Protein AF-A0A3N0Z851-F1 (afdb_monomer_lite)

Organism: Anabarilius grahami (NCBI:txid495550)

Sequence (169 aa):
MEGQRWLPLEANPEVMNQFLRQLGLVPTWQFGDVYGLEPEVLSLVPRPVCAVLLLFPITEKYETFRQEEEAKIKAQGQEVSSDVYFMKQTIGNACGTIGLIHAVANNQRHLEFEPSSPLKAFLLQSAKMSPEEKATFLEKDEDSAEVCKKFMARDPQELRFTVVALSKA

Radius of gyration: 16.41 Å; chains: 1; bounding box: 39×37×40 Å

Secondary structure (DSSP, 8-state):
----BPPPPPS-HHHHHHHHHHTTB-TTS-------SSHHHHTTS-S---EEEEEEE--HHHHHHHHHHHHHHHHH-----TT-------SBTTHHHHHHHHHHHTTTTT--B-TT-HHHHHHHHHTTS-HHHHHHHHHH-HHHHHHHHHT--S-TT--SEEEEEEE--

Structure (mmCIF, N/CA/C/O backbone):
data_AF-A0A3N0Z851-F1
#
_entry.id   AF-A0A3N0Z851-F1
#
loop_
_atom_site.group_PDB
_atom_site.id
_atom_site.type_symbol
_atom_site.label_atom_id
_atom_site.label_alt_id
_atom_site.label_comp_id
_atom_site.label_asym_id
_atom_site.label_entity_id
_atom_site.label_seq_id
_atom_site.pdbx_PDB_ins_code
_atom_site.Cartn_x
_atom_site.Cartn_y
_atom_site.Cartn_z
_atom_site.occupancy
_atom_site.B_iso_or_equiv
_atom_site.auth_seq_id
_atom_site.auth_comp_id
_atom_site.auth_asym_id
_atom_site.auth_atom_id
_atom_site.pdbx_PDB_model_num
ATOM 1 N N . MET A 1 1 ? 6.450 17.202 19.510 1.00 32.53 1 MET A N 1
ATOM 2 C CA . MET A 1 1 ? 7.521 16.657 18.654 1.00 32.53 1 MET A CA 1
ATOM 3 C C . MET A 1 1 ? 6.976 16.649 17.245 1.00 32.53 1 MET A C 1
ATOM 5 O O . MET A 1 1 ? 5.935 16.041 17.035 1.00 32.53 1 MET A O 1
ATOM 9 N N . GLU A 1 2 ? 7.575 17.407 16.332 1.00 43.75 2 GLU A N 1
ATOM 10 C CA . GLU A 1 2 ? 7.207 17.322 14.917 1.00 43.75 2 GLU A CA 1
ATOM 11 C C . GLU A 1 2 ? 7.569 15.913 14.433 1.00 43.75 2 GLU A C 1
ATOM 13 O O . GLU A 1 2 ? 8.730 15.516 14.492 1.00 43.75 2 GLU A O 1
ATOM 18 N N . GLY A 1 3 ? 6.557 15.113 14.088 1.00 57.66 3 GLY A N 1
ATOM 19 C CA . GLY A 1 3 ? 6.751 13.739 13.628 1.00 57.66 3 GLY A CA 1
ATOM 20 C C . GLY A 1 3 ? 7.493 13.698 12.293 1.00 57.66 3 GLY A C 1
ATOM 21 O O . GLY A 1 3 ? 7.410 14.640 11.501 1.00 57.66 3 GLY A O 1
ATOM 22 N N . GLN A 1 4 ? 8.207 12.601 12.036 1.00 69.25 4 GLN A N 1
ATOM 23 C CA . GLN A 1 4 ? 8.905 12.385 10.772 1.00 69.25 4 GLN A CA 1
ATOM 24 C C . GLN A 1 4 ? 7.912 12.507 9.604 1.00 69.25 4 GLN A C 1
ATOM 26 O O . GLN A 1 4 ? 6.846 11.886 9.593 1.00 69.25 4 GLN A O 1
ATOM 31 N N . ARG A 1 5 ? 8.248 13.350 8.627 1.00 63.44 5 ARG A N 1
ATOM 32 C CA . ARG A 1 5 ? 7.465 13.554 7.406 1.00 63.44 5 ARG A CA 1
ATOM 33 C C . ARG A 1 5 ? 8.310 13.183 6.210 1.00 63.44 5 ARG A C 1
ATOM 35 O O . ARG A 1 5 ? 9.426 13.676 6.059 1.00 63.44 5 ARG A O 1
ATOM 42 N N . TRP A 1 6 ? 7.768 12.313 5.378 1.00 74.69 6 TRP A N 1
ATOM 43 C CA . TRP A 1 6 ? 8.318 12.038 4.062 1.00 74.69 6 TRP A CA 1
ATOM 44 C C . TRP A 1 6 ? 7.590 12.920 3.036 1.00 74.69 6 TRP A C 1
ATOM 46 O O . TRP A 1 6 ? 6.632 13.624 3.374 1.00 74.69 6 TRP A O 1
ATOM 56 N N . LEU A 1 7 ? 8.061 12.961 1.796 1.00 65.88 7 LEU A N 1
ATOM 57 C CA . LEU A 1 7 ? 7.282 13.583 0.721 1.00 65.88 7 LEU A CA 1
ATOM 58 C C . LEU A 1 7 ? 6.298 12.534 0.175 1.00 65.88 7 LEU A C 1
ATOM 60 O O . LEU A 1 7 ? 6.516 11.345 0.381 1.00 65.88 7 LEU A O 1
ATOM 64 N N . PRO A 1 8 ? 5.182 12.917 -0.449 1.00 67.50 8 PRO A N 1
ATOM 65 C CA . PRO A 1 8 ? 4.252 11.935 -0.997 1.00 67.50 8 PRO A CA 1
ATOM 66 C C . PRO A 1 8 ? 4.881 11.161 -2.167 1.00 67.50 8 PRO A C 1
ATOM 68 O O . PRO A 1 8 ? 5.643 11.713 -2.960 1.00 67.50 8 PRO A O 1
ATOM 71 N N . LEU A 1 9 ? 4.559 9.869 -2.274 1.00 77.75 9 LEU A N 1
ATOM 72 C CA . LEU A 1 9 ? 4.885 9.075 -3.458 1.00 77.75 9 LEU A CA 1
ATOM 73 C C . LEU A 1 9 ? 3.804 9.305 -4.520 1.00 77.75 9 LEU A C 1
ATOM 75 O O . LEU A 1 9 ? 2.622 9.094 -4.242 1.00 77.75 9 LEU A O 1
ATOM 79 N N . GLU A 1 10 ? 4.208 9.707 -5.724 1.00 79.81 10 GLU A N 1
ATOM 80 C CA . GLU A 1 10 ? 3.299 9.878 -6.861 1.00 79.81 10 GLU A CA 1
ATOM 81 C C . GLU A 1 10 ? 2.606 8.544 -7.185 1.00 79.81 10 GLU A C 1
ATOM 83 O O . GLU A 1 10 ? 3.264 7.501 -7.279 1.00 79.81 10 GLU A O 1
ATOM 88 N N . ALA A 1 11 ? 1.281 8.563 -7.366 1.00 84.94 11 ALA A N 1
ATOM 89 C CA . ALA A 1 11 ? 0.514 7.374 -7.730 1.00 84.94 11 ALA A CA 1
ATOM 90 C C . ALA A 1 11 ? 0.680 7.036 -9.221 1.00 84.94 11 ALA A C 1
ATOM 92 O O . ALA A 1 11 ? -0.258 7.126 -10.006 1.00 84.94 11 ALA A O 1
ATOM 93 N N . ASN A 1 12 ? 1.904 6.679 -9.599 1.00 89.25 12 ASN A N 1
ATOM 94 C CA . ASN A 1 12 ? 2.328 6.444 -10.969 1.00 89.25 12 ASN A CA 1
ATOM 95 C C . ASN A 1 12 ? 3.026 5.076 -11.061 1.00 89.25 12 ASN A C 1
ATOM 97 O O . ASN A 1 12 ? 4.005 4.851 -10.335 1.00 89.25 12 ASN A O 1
ATOM 101 N N . PRO A 1 13 ? 2.574 4.160 -11.941 1.00 93.12 13 PRO A N 1
ATOM 102 C CA . PRO A 1 13 ? 3.177 2.839 -12.079 1.00 93.12 13 PRO A CA 1
ATOM 103 C C . PRO A 1 13 ? 4.686 2.863 -12.333 1.00 93.12 13 PRO A C 1
ATOM 105 O O . PRO A 1 13 ? 5.402 2.016 -11.804 1.00 93.12 13 PRO A O 1
ATOM 108 N N . GLU A 1 14 ? 5.205 3.826 -13.099 1.00 90.69 14 GLU A N 1
ATOM 109 C CA . GLU A 1 14 ? 6.641 3.941 -13.371 1.00 90.69 14 GLU A CA 1
ATOM 110 C C . GLU A 1 14 ? 7.431 4.199 -12.081 1.00 90.69 14 GLU A C 1
ATOM 112 O O . GLU A 1 14 ? 8.388 3.475 -11.786 1.00 90.69 14 GLU A O 1
ATOM 117 N N . VAL A 1 15 ? 6.969 5.161 -11.276 1.00 89.06 15 VAL A N 1
ATOM 118 C CA . VAL A 1 15 ? 7.563 5.525 -9.982 1.00 89.06 15 VAL A CA 1
ATOM 119 C C . VAL A 1 15 ? 7.499 4.344 -9.014 1.00 89.06 15 VAL A C 1
ATOM 121 O O . VAL A 1 15 ? 8.519 3.961 -8.443 1.00 89.06 15 VAL A O 1
ATOM 124 N N . MET A 1 16 ? 6.330 3.712 -8.872 1.00 92.12 16 MET A N 1
ATOM 125 C CA . MET A 1 16 ? 6.139 2.572 -7.967 1.00 92.12 16 MET A CA 1
ATOM 126 C C . MET A 1 16 ? 6.997 1.363 -8.359 1.00 92.12 16 MET A C 1
ATOM 128 O O . MET A 1 16 ? 7.644 0.749 -7.509 1.00 92.12 16 MET A O 1
ATOM 132 N N . ASN A 1 17 ? 7.043 1.030 -9.651 1.00 94.44 17 ASN A N 1
ATOM 133 C CA . ASN A 1 17 ? 7.840 -0.086 -10.154 1.00 94.44 17 ASN A CA 1
ATOM 134 C C . ASN A 1 17 ? 9.337 0.177 -9.993 1.00 94.44 17 ASN A C 1
ATOM 136 O O . ASN A 1 17 ? 10.091 -0.721 -9.619 1.00 94.44 17 ASN A O 1
ATOM 140 N N . GLN A 1 18 ? 9.792 1.402 -10.269 1.00 90.94 18 GLN A N 1
ATOM 141 C CA . GLN A 1 18 ? 11.193 1.766 -10.084 1.00 90.94 18 GLN A CA 1
ATOM 142 C C . GLN A 1 18 ? 11.584 1.745 -8.601 1.00 90.94 18 GLN A C 1
ATOM 144 O O . GLN A 1 18 ? 12.654 1.231 -8.275 1.00 90.94 18 GLN A O 1
ATOM 149 N N . PHE A 1 19 ? 10.707 2.224 -7.717 1.00 89.75 19 PHE A N 1
ATOM 150 C CA . PHE A 1 19 ? 10.888 2.161 -6.270 1.00 89.75 19 PHE A CA 1
ATOM 151 C C . PHE A 1 19 ? 11.052 0.715 -5.780 1.00 89.75 19 PHE A C 1
ATOM 153 O O . PHE A 1 19 ? 12.044 0.390 -5.130 1.00 89.75 19 PHE A O 1
ATOM 160 N N . LEU A 1 20 ? 10.145 -0.190 -6.165 1.00 93.12 20 LEU A N 1
ATOM 161 C CA . LEU A 1 20 ? 10.222 -1.599 -5.765 1.00 93.12 20 LEU A CA 1
ATOM 162 C C . LEU A 1 20 ? 11.461 -2.318 -6.307 1.00 93.12 20 LEU A C 1
ATOM 164 O O . LEU A 1 20 ? 12.068 -3.110 -5.585 1.00 93.12 20 LEU A O 1
ATOM 168 N N . ARG A 1 21 ? 11.884 -2.007 -7.539 1.00 93.81 21 ARG A N 1
ATOM 169 C CA . ARG A 1 21 ? 13.146 -2.525 -8.089 1.00 93.81 21 ARG A CA 1
ATOM 170 C C . ARG A 1 21 ? 14.351 -2.083 -7.259 1.00 93.81 21 ARG A C 1
ATOM 172 O O . ARG A 1 21 ? 15.224 -2.900 -6.990 1.00 93.81 21 ARG A O 1
ATOM 179 N N . GLN A 1 22 ? 14.399 -0.824 -6.815 1.00 91.00 22 GLN A N 1
ATOM 180 C CA . GLN A 1 22 ? 15.488 -0.347 -5.948 1.00 91.00 22 GLN A CA 1
ATOM 181 C C . GLN A 1 22 ? 15.485 -1.012 -4.569 1.00 91.00 22 GLN A C 1
ATOM 183 O O . GLN A 1 22 ? 16.543 -1.181 -3.970 1.00 91.00 22 GLN A O 1
ATOM 188 N N . LEU A 1 23 ? 14.321 -1.453 -4.097 1.00 90.94 23 LEU A N 1
ATOM 189 C CA . LEU A 1 23 ? 14.190 -2.253 -2.884 1.00 90.94 23 LEU A CA 1
ATOM 190 C C . LEU A 1 23 ? 14.443 -3.761 -3.099 1.00 90.94 23 LEU A C 1
ATOM 192 O O . LEU A 1 23 ? 14.248 -4.571 -2.187 1.00 90.94 23 LEU A O 1
ATOM 196 N N . GLY A 1 24 ? 14.912 -4.153 -4.285 1.00 93.50 24 GLY A N 1
ATOM 197 C CA . GLY A 1 24 ? 15.320 -5.519 -4.604 1.00 93.50 24 GLY A CA 1
ATOM 198 C C . GLY A 1 24 ? 14.168 -6.465 -4.936 1.00 93.50 24 GLY A C 1
ATOM 199 O O . GLY A 1 24 ? 14.328 -7.672 -4.778 1.00 93.50 24 GLY A O 1
ATOM 200 N N . LEU A 1 25 ? 13.011 -5.954 -5.366 1.00 95.62 25 LEU A N 1
ATOM 201 C CA . LEU A 1 25 ? 11.974 -6.792 -5.967 1.00 95.62 25 LEU A CA 1
ATOM 202 C C . LEU A 1 25 ? 12.366 -7.142 -7.411 1.00 95.62 25 LEU A C 1
ATOM 204 O O . LEU A 1 25 ? 12.619 -6.247 -8.223 1.00 95.62 25 LEU A O 1
ATOM 208 N N . VAL A 1 26 ? 12.380 -8.433 -7.740 1.00 96.81 26 VAL A N 1
ATOM 209 C CA . VAL A 1 26 ? 12.612 -8.904 -9.111 1.00 96.81 26 VAL A CA 1
ATOM 210 C C . VAL A 1 26 ? 11.384 -8.536 -9.956 1.00 96.81 26 VAL A C 1
ATOM 212 O O . VAL A 1 26 ? 10.255 -8.762 -9.515 1.00 96.81 26 VAL A O 1
ATOM 215 N N . PRO A 1 27 ? 11.543 -7.974 -11.171 1.00 94.50 27 PRO A N 1
ATOM 216 C CA . PRO A 1 27 ? 10.432 -7.432 -11.957 1.00 94.50 27 PRO A CA 1
ATOM 217 C C . PRO A 1 27 ? 9.588 -8.508 -12.673 1.00 94.50 27 PRO A C 1
ATOM 219 O O . PRO A 1 27 ? 9.222 -8.331 -13.835 1.00 94.50 27 PRO A O 1
ATOM 222 N N . THR A 1 28 ? 9.262 -9.611 -11.989 1.00 95.12 28 THR A N 1
ATOM 223 C CA . THR A 1 28 ? 8.291 -10.626 -12.442 1.00 95.12 28 THR A CA 1
ATOM 224 C C . THR A 1 28 ? 6.841 -10.155 -12.289 1.00 95.12 28 THR A C 1
ATOM 226 O O . THR A 1 28 ? 5.957 -10.661 -12.977 1.00 95.12 28 THR A O 1
ATOM 229 N N . TRP A 1 29 ? 6.609 -9.145 -11.442 1.00 96.88 29 TRP A N 1
ATOM 230 C CA . TRP A 1 29 ? 5.338 -8.440 -11.259 1.00 96.88 29 TRP A CA 1
ATOM 231 C C . TRP A 1 29 ? 5.541 -6.935 -11.373 1.00 96.88 29 TRP A C 1
ATOM 233 O O . TRP A 1 29 ? 6.616 -6.420 -11.058 1.00 96.88 29 TRP A O 1
ATOM 243 N N . GLN A 1 30 ? 4.511 -6.230 -11.839 1.00 95.62 30 GLN A N 1
ATOM 244 C CA . GLN A 1 30 ? 4.566 -4.795 -12.102 1.00 95.62 30 GLN A CA 1
ATOM 245 C C . GLN A 1 30 ? 3.205 -4.159 -11.817 1.00 95.62 30 GLN A C 1
ATOM 247 O O . GLN A 1 30 ? 2.163 -4.756 -12.086 1.00 95.62 30 GLN A O 1
ATOM 252 N N . PHE A 1 31 ? 3.216 -2.935 -11.300 1.00 96.62 31 PHE A N 1
ATOM 253 C CA . PHE A 1 31 ? 2.053 -2.061 -11.302 1.00 96.62 31 PHE A CA 1
ATOM 254 C C . PHE A 1 31 ? 1.756 -1.580 -12.720 1.00 96.62 31 PHE A C 1
ATOM 256 O O . PHE A 1 31 ? 2.675 -1.330 -13.504 1.00 96.62 31 PHE A O 1
ATOM 263 N N . GLY A 1 32 ? 0.471 -1.415 -13.013 1.00 96.19 32 GLY A N 1
ATOM 264 C CA . GLY A 1 32 ? -0.051 -0.779 -14.215 1.00 96.19 32 GLY A CA 1
ATOM 265 C C . GLY A 1 32 ? -1.303 0.022 -13.870 1.00 96.19 32 GLY A C 1
ATOM 266 O O . GLY A 1 32 ? -1.875 -0.152 -12.791 1.00 96.19 32 GLY A O 1
ATOM 267 N N . ASP A 1 33 ? -1.710 0.906 -14.775 1.00 96.25 33 ASP A N 1
ATOM 268 C CA . ASP A 1 33 ? -2.890 1.742 -14.576 1.00 96.25 33 ASP A CA 1
ATOM 269 C C . ASP A 1 33 ? -4.194 0.944 -14.693 1.00 96.25 33 ASP A C 1
ATOM 271 O O . ASP A 1 33 ? -4.325 0.015 -15.496 1.00 96.25 33 ASP A O 1
ATOM 275 N N . VAL A 1 34 ? -5.191 1.361 -13.913 1.00 96.38 34 VAL A N 1
ATOM 276 C CA . VAL A 1 34 ? -6.583 0.925 -14.051 1.00 96.38 34 VAL A CA 1
ATOM 277 C C . VAL A 1 34 ? -7.382 2.103 -14.595 1.00 96.38 34 VAL A C 1
ATOM 279 O O . VAL A 1 34 ? -7.670 3.051 -13.871 1.00 96.38 34 VAL A O 1
ATOM 282 N N . TYR A 1 35 ? -7.730 2.051 -15.882 1.00 94.94 35 TYR A N 1
ATOM 283 C CA . TYR A 1 35 ? -8.396 3.166 -16.572 1.00 94.94 35 TYR A CA 1
ATOM 284 C C . TYR A 1 35 ? -9.889 3.315 -16.242 1.00 94.94 35 TYR A C 1
ATOM 286 O O . TYR A 1 35 ? -10.476 4.356 -16.522 1.00 94.94 35 TYR A O 1
ATOM 294 N N . GLY A 1 36 ? -10.508 2.282 -15.673 1.00 95.50 36 GLY A N 1
ATOM 295 C CA . GLY A 1 36 ? -11.940 2.221 -15.389 1.00 95.50 36 GLY A CA 1
ATOM 296 C C . GLY A 1 36 ? -12.298 0.929 -14.664 1.00 95.50 36 GLY A C 1
ATOM 297 O O . GLY A 1 36 ? -11.499 -0.010 -14.624 1.00 95.50 36 GLY A O 1
ATOM 298 N N . LEU A 1 37 ? -13.486 0.898 -14.060 1.00 95.69 37 LEU A N 1
ATOM 299 C CA . LEU A 1 37 ? -13.986 -0.242 -13.276 1.00 95.69 37 LEU A CA 1
ATOM 300 C C . LEU A 1 37 ? -15.056 -1.045 -14.027 1.00 95.69 37 LEU A C 1
ATOM 302 O O . LEU A 1 37 ? -15.554 -2.053 -13.525 1.00 95.69 37 LEU A O 1
ATOM 306 N N . GLU A 1 38 ? -15.406 -0.608 -15.231 1.00 96.94 38 GLU A N 1
ATOM 307 C CA . GLU A 1 38 ? -16.290 -1.307 -16.147 1.00 96.94 38 GLU A CA 1
ATOM 308 C C . GLU A 1 38 ? -15.622 -2.600 -16.650 1.00 96.94 38 GLU A C 1
ATOM 310 O O . GLU A 1 38 ? -14.406 -2.611 -16.880 1.00 96.94 38 GLU A O 1
ATOM 315 N N . PRO A 1 39 ? -16.376 -3.697 -16.857 1.00 96.19 39 PRO A N 1
ATOM 316 C CA . PRO A 1 39 ? -15.809 -4.985 -17.262 1.00 96.19 39 PRO A CA 1
ATOM 317 C C . PRO A 1 39 ? -14.926 -4.920 -18.513 1.00 96.19 39 PRO A C 1
ATOM 319 O O . PRO A 1 39 ? -13.875 -5.562 -18.564 1.00 96.19 39 PRO A O 1
ATOM 322 N N . GLU A 1 40 ? -15.325 -4.129 -19.509 1.00 95.19 40 GLU A N 1
ATOM 323 C CA . GLU A 1 40 ? -14.596 -3.956 -20.763 1.00 95.19 40 GLU A CA 1
ATOM 324 C C . GLU A 1 40 ? -13.243 -3.278 -20.528 1.00 95.19 40 GLU A C 1
ATOM 326 O O . GLU A 1 40 ? -12.235 -3.693 -21.097 1.00 95.19 40 GLU A O 1
ATOM 331 N N . VAL A 1 41 ? -13.191 -2.284 -19.640 1.00 95.44 41 VAL A N 1
ATOM 332 C CA . VAL A 1 41 ? -11.960 -1.548 -19.323 1.00 95.44 41 VAL A CA 1
ATOM 333 C C . VAL A 1 41 ? -11.052 -2.381 -18.417 1.00 95.44 41 VAL A C 1
ATOM 335 O O . VAL A 1 41 ? -9.856 -2.500 -18.678 1.00 95.44 41 VAL A O 1
ATOM 338 N N . LEU A 1 42 ? -11.617 -3.065 -17.418 1.00 96.00 42 LEU A N 1
ATOM 339 C CA . LEU A 1 42 ? -10.889 -4.012 -16.565 1.00 96.00 42 LEU A CA 1
ATOM 340 C C . LEU A 1 42 ? -10.337 -5.218 -17.335 1.00 96.00 42 LEU A C 1
ATOM 342 O O . LEU A 1 42 ? -9.443 -5.917 -16.849 1.00 96.00 42 LEU A O 1
ATOM 346 N N . SER A 1 43 ? -10.853 -5.507 -18.531 1.00 95.69 43 SER A N 1
ATOM 347 C CA . SER A 1 43 ? -10.293 -6.554 -19.386 1.00 95.69 43 SER A CA 1
ATOM 348 C C . SER A 1 43 ? -8.868 -6.225 -19.853 1.00 95.69 43 SER A C 1
ATOM 350 O O . SER A 1 43 ? -8.082 -7.157 -20.027 1.00 95.69 43 SER A O 1
ATOM 352 N N . LEU A 1 44 ? -8.514 -4.933 -19.937 1.00 95.62 44 LEU A N 1
ATOM 353 C CA . LEU A 1 44 ? -7.191 -4.439 -20.340 1.00 95.62 44 LEU A CA 1
ATOM 354 C C . LEU A 1 44 ? -6.104 -4.698 -19.289 1.00 95.62 44 LEU A C 1
ATOM 356 O O . LEU A 1 44 ? -4.926 -4.748 -19.637 1.00 95.62 44 LEU A O 1
ATOM 360 N N . VAL A 1 45 ? -6.480 -4.866 -18.017 1.00 96.88 45 VAL A N 1
ATOM 361 C CA . VAL A 1 45 ? -5.527 -5.135 -16.934 1.00 96.88 45 VAL A CA 1
ATOM 362 C C . VAL A 1 45 ? -4.955 -6.551 -17.107 1.00 96.88 45 VAL A C 1
ATOM 364 O O . VAL A 1 45 ? -5.730 -7.520 -17.128 1.00 96.88 45 VAL A O 1
ATOM 367 N N . PRO A 1 46 ? -3.619 -6.709 -17.216 1.00 96.38 46 PRO A N 1
ATOM 368 C CA . PRO A 1 46 ? -2.991 -8.022 -17.305 1.00 96.38 46 PRO A CA 1
ATOM 369 C C . PRO A 1 46 ? -3.350 -8.909 -16.110 1.00 96.38 46 PRO A C 1
ATOM 371 O O . PRO A 1 46 ? -3.500 -8.438 -14.985 1.00 96.38 46 PRO A O 1
ATOM 374 N N . ARG A 1 47 ? -3.490 -10.215 -16.356 1.00 95.50 47 ARG A N 1
ATOM 375 C CA . ARG A 1 47 ? -3.823 -11.214 -15.329 1.00 95.50 47 ARG A CA 1
ATOM 376 C C . ARG A 1 47 ? -2.688 -12.235 -15.199 1.00 95.50 47 ARG A C 1
ATOM 378 O O . ARG A 1 47 ? -2.085 -12.569 -16.218 1.00 95.50 47 ARG A O 1
ATOM 385 N N . PRO A 1 48 ? -2.450 -12.798 -14.000 1.00 96.31 48 PRO A N 1
ATOM 386 C CA . PRO A 1 48 ? -3.185 -12.578 -12.743 1.00 96.31 48 PRO A CA 1
ATOM 387 C C . PRO A 1 48 ? -2.896 -11.222 -12.070 1.00 96.31 48 PRO A C 1
ATOM 389 O O . PRO A 1 48 ? -1.882 -10.595 -12.345 1.00 96.31 48 PRO A O 1
ATOM 392 N N . VAL A 1 49 ? -3.785 -10.795 -11.162 1.00 96.88 49 VAL A N 1
ATOM 393 C CA . VAL A 1 49 ? -3.616 -9.602 -10.306 1.00 96.88 49 VAL A CA 1
ATOM 394 C C . VAL A 1 49 ? -3.589 -10.049 -8.846 1.00 96.88 49 VAL A C 1
ATOM 396 O O . VAL A 1 49 ? -4.476 -10.790 -8.420 1.00 96.88 49 VAL A O 1
ATOM 399 N N . CYS A 1 50 ? -2.586 -9.612 -8.082 1.00 96.06 50 CYS A N 1
ATOM 400 C CA . CYS A 1 50 ? -2.415 -9.991 -6.673 1.00 96.06 50 CYS A CA 1
ATOM 401 C C . CYS A 1 50 ? -2.664 -8.840 -5.680 1.00 96.06 50 CYS A C 1
ATOM 403 O O . CYS A 1 50 ? -2.930 -9.090 -4.505 1.00 96.06 50 CYS A O 1
ATOM 405 N N . ALA A 1 51 ? -2.621 -7.587 -6.142 1.00 97.31 51 ALA A N 1
ATOM 406 C CA . ALA A 1 51 ? -2.913 -6.415 -5.327 1.00 97.31 51 ALA A CA 1
ATOM 407 C C . ALA A 1 51 ? -3.496 -5.267 -6.164 1.00 97.31 51 ALA A C 1
ATOM 409 O O . ALA A 1 51 ? -3.230 -5.168 -7.361 1.00 97.31 51 ALA A O 1
ATOM 410 N N . VAL A 1 52 ? -4.254 -4.383 -5.513 1.00 96.88 52 VAL A N 1
ATOM 411 C CA . VAL A 1 52 ? -4.721 -3.102 -6.065 1.00 96.88 52 VAL A CA 1
ATOM 412 C C . VAL A 1 52 ? -4.371 -1.999 -5.073 1.00 96.88 52 VAL A C 1
ATOM 414 O O . VAL A 1 52 ? -4.639 -2.145 -3.881 1.00 96.88 52 VAL A O 1
ATOM 417 N N . LEU A 1 53 ? -3.785 -0.903 -5.555 1.00 95.12 53 LEU A N 1
ATOM 418 C CA . LEU A 1 53 ? -3.593 0.317 -4.774 1.00 95.12 53 LEU A CA 1
ATOM 419 C C . LEU A 1 53 ? -4.642 1.341 -5.190 1.00 95.12 53 LEU A C 1
ATOM 421 O O . LEU A 1 53 ? -4.752 1.673 -6.367 1.00 95.12 53 LEU A O 1
ATOM 425 N N . LEU A 1 54 ? -5.401 1.842 -4.219 1.00 94.81 54 LEU A N 1
ATOM 426 C CA . LEU A 1 54 ? -6.396 2.884 -4.437 1.00 94.81 54 LEU A CA 1
ATOM 427 C C . LEU A 1 54 ? -5.923 4.182 -3.786 1.00 94.81 54 LEU A C 1
ATOM 429 O O . LEU A 1 54 ? -5.816 4.249 -2.561 1.00 94.81 54 LEU A O 1
ATOM 433 N N . LEU A 1 55 ? -5.667 5.201 -4.607 1.00 91.81 55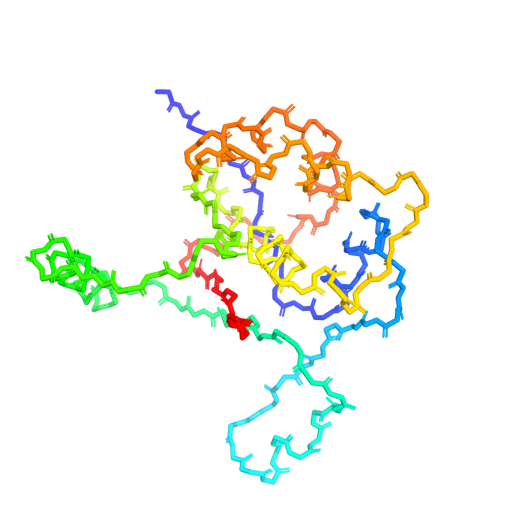 LEU A N 1
ATOM 434 C CA . LEU A 1 55 ? -5.470 6.578 -4.164 1.00 91.81 55 LEU A CA 1
ATOM 435 C C . LEU A 1 55 ? -6.831 7.280 -4.115 1.00 91.81 55 LEU A C 1
ATOM 437 O O . LEU A 1 55 ? -7.552 7.297 -5.111 1.00 91.81 55 LEU A O 1
ATOM 441 N N . PHE A 1 56 ? -7.182 7.887 -2.983 1.00 91.06 56 PHE A N 1
ATOM 442 C CA . PHE A 1 56 ? -8.419 8.661 -2.867 1.00 91.06 56 PHE A CA 1
ATOM 443 C C . PHE A 1 56 ? -8.272 9.847 -1.903 1.00 91.06 56 PHE A C 1
ATOM 445 O O . PHE A 1 56 ? -7.406 9.825 -1.020 1.00 91.06 56 PHE A O 1
ATOM 452 N N . PRO A 1 57 ? -9.094 10.903 -2.062 1.00 89.19 57 PRO A N 1
ATOM 453 C CA . PRO A 1 57 ? -8.995 12.089 -1.229 1.00 89.19 57 PRO A CA 1
ATOM 454 C C . PRO A 1 57 ? -9.578 11.871 0.173 1.00 89.19 57 PRO A C 1
ATOM 456 O O . PRO A 1 57 ? -10.676 11.340 0.347 1.00 89.19 57 PRO A O 1
ATOM 459 N N . ILE A 1 58 ? -8.876 12.383 1.178 1.00 88.50 58 ILE A N 1
ATOM 460 C CA . ILE A 1 58 ? -9.336 12.488 2.559 1.00 88.50 58 ILE A CA 1
ATOM 461 C C . ILE A 1 58 ? -10.244 13.718 2.655 1.00 88.50 58 ILE A C 1
ATOM 463 O O . ILE A 1 58 ? -9.792 14.865 2.662 1.00 88.50 58 ILE A O 1
ATOM 467 N N . THR A 1 59 ? -11.548 13.465 2.708 1.00 92.1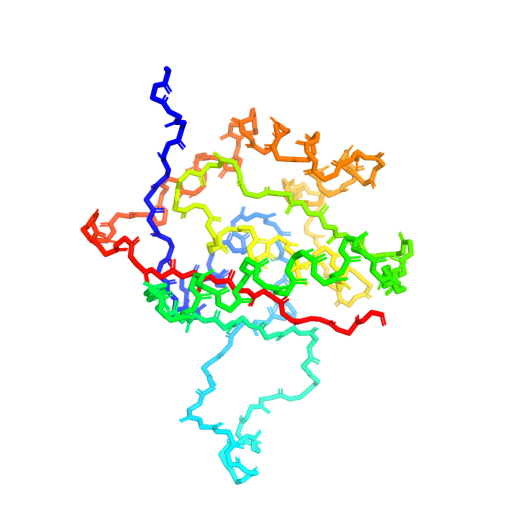9 59 THR A N 1
ATOM 468 C CA . THR A 1 59 ? -12.588 14.486 2.896 1.00 92.19 59 THR A CA 1
ATOM 469 C C . THR A 1 59 ? -13.185 14.382 4.295 1.00 92.19 59 THR A C 1
ATOM 471 O O . THR A 1 59 ? -13.078 13.339 4.935 1.00 92.19 59 THR A O 1
ATOM 474 N N . GLU A 1 60 ? -13.876 15.423 4.763 1.00 93.94 60 GLU A N 1
ATOM 475 C CA . GLU A 1 60 ? -14.594 15.374 6.048 1.00 93.94 60 GLU A CA 1
ATOM 476 C C . GLU A 1 60 ? -15.600 14.217 6.092 1.00 93.94 60 GLU A C 1
ATOM 478 O O . GLU A 1 60 ? -15.650 13.476 7.067 1.00 93.94 60 GLU A O 1
ATOM 483 N N . LYS A 1 61 ? -16.332 13.994 4.991 1.00 95.62 61 LYS A N 1
ATOM 484 C CA . LYS A 1 61 ? -17.271 12.873 4.863 1.00 95.62 61 LYS A CA 1
ATOM 485 C C . LYS A 1 61 ? -16.578 11.517 5.031 1.00 95.62 61 LYS A C 1
ATOM 487 O O . LYS A 1 61 ? -17.125 10.631 5.682 1.00 95.62 61 LYS A O 1
ATOM 492 N N . TYR A 1 62 ? -15.394 11.354 4.439 1.00 93.62 62 TYR A N 1
ATOM 493 C CA . TYR A 1 62 ? -14.593 10.142 4.608 1.00 93.62 62 TYR A CA 1
ATOM 494 C C . TYR A 1 62 ? -14.100 9.990 6.050 1.00 93.62 62 TYR A C 1
ATOM 496 O O . TYR A 1 62 ? -14.183 8.900 6.601 1.00 93.62 62 TYR A O 1
ATOM 504 N N . GL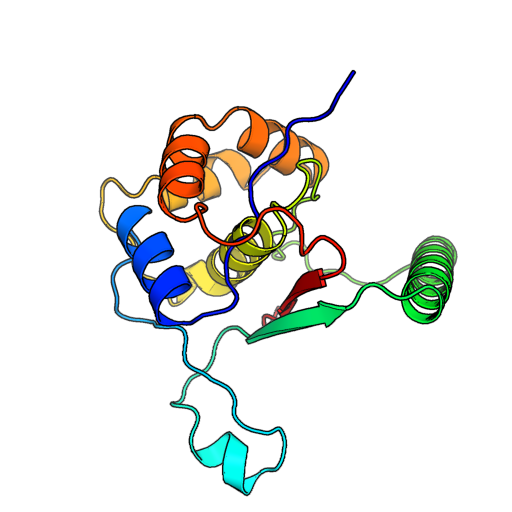U A 1 63 ? -13.632 11.067 6.680 1.00 93.81 63 GLU A N 1
ATOM 505 C CA . GLU A 1 63 ? -13.162 11.030 8.067 1.00 93.81 63 GLU A CA 1
ATOM 506 C C . GLU A 1 63 ? -14.271 10.641 9.049 1.00 93.81 63 GLU A C 1
ATOM 508 O O . GLU A 1 63 ? -14.045 9.798 9.917 1.00 93.81 63 GLU A O 1
ATOM 513 N N . THR A 1 64 ? -15.484 11.174 8.875 1.00 96.75 64 THR A N 1
ATOM 514 C CA . THR A 1 64 ? -16.657 10.751 9.653 1.00 96.75 64 THR A CA 1
ATOM 515 C C . THR A 1 64 ? -16.946 9.265 9.449 1.00 96.75 64 THR A C 1
ATOM 517 O O . THR A 1 64 ? -17.030 8.525 10.426 1.00 96.75 64 THR A O 1
ATOM 520 N N . PHE A 1 65 ? -17.010 8.806 8.193 1.00 96.75 65 PHE A N 1
ATOM 521 C CA . PHE A 1 65 ? -17.237 7.393 7.880 1.00 96.75 65 PHE A CA 1
ATOM 522 C C . PHE A 1 65 ? -16.166 6.481 8.502 1.00 96.75 65 PHE A C 1
ATOM 524 O O . PHE A 1 65 ? -16.493 5.467 9.113 1.00 96.75 65 PHE A O 1
ATOM 531 N N . ARG A 1 66 ? -14.887 6.863 8.405 1.00 95.62 66 ARG A N 1
ATOM 532 C CA . ARG A 1 66 ? -13.756 6.116 8.970 1.00 95.62 66 ARG A CA 1
ATOM 533 C C . ARG A 1 66 ? -13.877 5.963 10.486 1.00 95.62 66 ARG A C 1
ATOM 535 O O . ARG A 1 66 ? -13.643 4.879 11.010 1.00 95.62 66 ARG A O 1
ATOM 542 N N . GLN A 1 67 ? -14.241 7.035 11.192 1.00 96.38 67 GLN A N 1
ATOM 543 C CA . GLN A 1 67 ? -14.414 7.010 12.649 1.00 96.38 67 GLN A CA 1
ATOM 544 C C . GLN A 1 67 ? -15.597 6.129 13.070 1.00 96.38 67 GLN A C 1
ATOM 546 O O . GLN A 1 67 ? -15.488 5.377 14.040 1.00 96.38 67 GLN A O 1
ATOM 551 N N . GLU A 1 68 ? -16.709 6.193 12.334 1.00 97.44 68 GLU A N 1
ATOM 552 C CA . GLU A 1 68 ? -17.879 5.337 12.554 1.00 97.44 68 GLU A CA 1
ATOM 553 C C . GLU A 1 68 ? -17.547 3.856 12.326 1.00 97.44 68 GLU A C 1
ATOM 555 O O . GLU A 1 68 ? -17.901 3.009 13.150 1.00 97.44 68 GLU A O 1
ATOM 560 N N . GLU A 1 69 ? -16.827 3.537 11.248 1.00 97.31 69 GLU A N 1
ATOM 561 C CA . GLU A 1 69 ? -16.390 2.176 10.930 1.00 97.31 69 GLU A CA 1
ATOM 562 C C . GLU A 1 69 ? -15.412 1.633 11.983 1.00 97.31 69 GLU A C 1
ATOM 564 O O . GLU A 1 69 ? -15.598 0.521 12.484 1.00 97.31 69 GLU A O 1
ATOM 569 N N . GLU A 1 70 ? -14.428 2.434 12.405 1.00 95.88 70 GLU A N 1
ATOM 570 C CA . GLU A 1 70 ? -13.491 2.068 13.471 1.00 95.88 70 GLU A CA 1
ATOM 571 C C . GLU A 1 70 ? -14.219 1.798 14.798 1.00 95.88 70 GLU A C 1
ATOM 573 O O . GLU A 1 70 ? -13.955 0.791 15.464 1.00 95.88 70 GLU A O 1
ATOM 578 N N . ALA A 1 71 ? -15.158 2.667 15.190 1.00 97.25 71 ALA A N 1
ATOM 579 C CA . ALA A 1 71 ? -15.950 2.488 16.405 1.00 97.25 71 ALA A CA 1
ATOM 580 C C . ALA A 1 71 ? -16.825 1.229 16.334 1.00 97.25 71 ALA A C 1
ATOM 582 O O . ALA A 1 71 ? -16.896 0.465 17.301 1.00 97.25 71 ALA A O 1
ATOM 583 N N . LYS A 1 72 ? -17.448 0.977 15.177 1.00 97.94 72 LYS A N 1
ATOM 584 C CA . LYS A 1 72 ? -18.259 -0.217 14.931 1.00 97.94 72 LYS A CA 1
ATOM 585 C C . LYS A 1 72 ? -17.430 -1.492 15.066 1.00 97.94 72 LYS A C 1
ATOM 587 O O . LYS A 1 72 ? -17.844 -2.395 15.788 1.00 97.94 72 LYS A O 1
ATOM 592 N N . ILE A 1 73 ? -16.259 -1.555 14.431 1.00 97.19 73 ILE A N 1
ATOM 593 C CA . ILE A 1 73 ? -15.361 -2.717 14.499 1.00 97.19 73 ILE A CA 1
ATOM 594 C C . ILE A 1 73 ? -14.852 -2.937 15.928 1.00 97.19 73 ILE A C 1
ATOM 596 O O . ILE A 1 73 ? -14.814 -4.074 16.390 1.00 97.19 73 ILE A O 1
ATOM 600 N N . LYS A 1 74 ? -14.513 -1.876 16.673 1.00 95.88 74 LYS A N 1
ATOM 601 C CA . LYS A 1 74 ? -14.120 -2.001 18.089 1.00 95.88 74 LYS A CA 1
ATOM 602 C C . LYS A 1 74 ? -15.243 -2.557 18.966 1.00 95.88 74 LYS A C 1
ATOM 604 O O . LYS A 1 74 ? -14.963 -3.308 19.894 1.00 95.88 74 LYS A O 1
ATOM 609 N N . ALA A 1 75 ? -16.491 -2.180 18.691 1.00 97.19 75 ALA A N 1
ATOM 610 C CA . ALA A 1 75 ? -17.646 -2.617 19.470 1.00 97.19 75 ALA A CA 1
ATOM 611 C C . ALA A 1 75 ? -18.123 -4.033 19.107 1.00 97.19 75 ALA A C 1
ATOM 613 O O . ALA A 1 75 ? -18.542 -4.781 19.986 1.00 97.19 75 ALA A O 1
ATOM 614 N N . GLN A 1 76 ? -18.097 -4.385 17.820 1.00 97.31 76 GLN A N 1
ATOM 615 C CA . GLN A 1 76 ? -18.685 -5.624 17.292 1.00 97.31 76 GLN A CA 1
ATOM 616 C C . GLN A 1 76 ? -17.645 -6.719 17.036 1.00 97.31 76 GLN A C 1
ATOM 618 O O . GLN A 1 76 ? -18.002 -7.889 16.916 1.00 97.31 76 GLN A O 1
ATOM 623 N N . GLY A 1 77 ? -16.367 -6.350 16.970 1.00 95.12 77 GLY A N 1
ATOM 624 C CA . GLY A 1 77 ? -15.304 -7.207 16.474 1.00 95.12 77 GLY A CA 1
ATOM 625 C C . GLY A 1 77 ? -15.337 -7.351 14.952 1.00 95.12 77 GLY A C 1
ATOM 626 O O . GLY A 1 77 ? -16.275 -6.946 14.266 1.00 95.12 77 GLY A O 1
ATOM 627 N N . GLN A 1 78 ? -14.274 -7.945 14.426 1.00 96.25 78 GLN A N 1
ATOM 628 C CA . GLN A 1 78 ? -14.197 -8.453 13.063 1.00 96.25 78 GLN A CA 1
ATOM 629 C C . GLN A 1 78 ? -13.235 -9.641 13.049 1.00 96.25 78 GLN A C 1
ATOM 631 O O . GLN A 1 78 ? -12.348 -9.734 13.903 1.00 96.25 78 GLN A O 1
ATOM 636 N N . GLU A 1 79 ? -13.390 -10.529 12.077 1.00 95.12 79 GLU A N 1
ATOM 637 C CA . GLU A 1 79 ? -12.423 -11.593 11.842 1.00 95.12 79 GLU A CA 1
ATOM 638 C C . GLU A 1 79 ? -11.285 -11.065 10.961 1.00 95.12 79 GLU A C 1
ATOM 640 O O . GLU A 1 79 ? -11.523 -10.511 9.889 1.00 95.12 79 GLU A O 1
ATOM 645 N N . VAL A 1 80 ? -10.044 -11.230 11.419 1.00 94.25 80 VAL A N 1
ATOM 646 C CA . VAL A 1 80 ? -8.835 -10.917 10.647 1.00 94.25 80 VAL A CA 1
ATOM 647 C C . VAL A 1 80 ? -7.930 -12.137 10.702 1.00 94.25 80 VAL A C 1
ATOM 649 O O . VAL A 1 80 ? -7.605 -12.612 11.790 1.00 94.25 80 VAL A O 1
ATOM 652 N N . SER A 1 81 ? -7.525 -12.645 9.536 1.00 94.31 81 SER A N 1
ATOM 653 C CA . SER A 1 81 ? -6.579 -13.761 9.462 1.00 94.31 81 SER A CA 1
ATOM 654 C C . SER A 1 81 ? -5.243 -13.382 10.107 1.00 94.31 81 SER A C 1
ATOM 656 O O . SER A 1 81 ? -4.731 -12.280 9.898 1.00 94.31 81 SER A O 1
ATOM 658 N N . SER A 1 82 ? -4.649 -14.318 10.851 1.00 91.25 82 SER A N 1
ATOM 659 C CA . SER A 1 82 ? -3.305 -14.166 11.422 1.00 91.25 82 SER A CA 1
ATOM 660 C C . SER A 1 82 ? -2.205 -14.055 10.366 1.00 91.25 82 SER A C 1
ATOM 662 O O . SER A 1 82 ? -1.107 -13.607 10.685 1.00 91.25 82 SER A O 1
ATOM 664 N N . ASP A 1 83 ? -2.496 -14.454 9.125 1.00 91.62 83 ASP A N 1
ATOM 665 C CA . ASP A 1 83 ? -1.546 -14.411 8.012 1.00 91.62 83 ASP A CA 1
ATOM 666 C C . ASP A 1 83 ? -1.439 -13.011 7.386 1.00 91.62 83 ASP A C 1
ATOM 668 O O . ASP A 1 83 ? -0.522 -12.747 6.608 1.00 91.62 83 ASP A O 1
ATOM 672 N N . VAL A 1 84 ? -2.348 -12.092 7.741 1.00 95.62 84 VAL A N 1
ATOM 673 C CA . VAL A 1 84 ? -2.328 -10.717 7.238 1.00 95.62 84 VAL A CA 1
ATOM 674 C C . VAL A 1 84 ? -1.144 -9.958 7.827 1.00 95.62 84 VAL A C 1
ATOM 676 O O . VAL A 1 84 ? -1.050 -9.711 9.033 1.00 95.62 84 VAL A O 1
ATOM 679 N N . TYR A 1 85 ? -0.265 -9.487 6.948 1.00 96.69 85 TYR A N 1
ATOM 680 C CA . TYR A 1 85 ? 0.751 -8.514 7.310 1.00 96.69 85 TYR A CA 1
ATOM 681 C C . TYR A 1 85 ? 0.133 -7.113 7.308 1.00 96.69 85 TYR A C 1
ATOM 683 O O . TYR A 1 85 ? -0.169 -6.547 6.255 1.00 96.69 85 TYR A O 1
ATOM 691 N N . PHE A 1 86 ? -0.010 -6.534 8.498 1.00 96.75 86 PHE A N 1
ATOM 692 C CA . PHE A 1 86 ? -0.501 -5.172 8.695 1.00 96.75 86 PHE A CA 1
ATOM 693 C C . PHE A 1 86 ? 0.484 -4.339 9.519 1.00 96.75 86 PHE A C 1
ATOM 695 O O . PHE A 1 86 ? 1.067 -4.838 10.484 1.00 96.75 86 PHE A O 1
ATOM 702 N N . MET A 1 87 ? 0.637 -3.064 9.151 1.00 95.06 87 MET A N 1
ATOM 703 C CA . MET A 1 87 ? 1.430 -2.065 9.876 1.00 95.06 87 MET A CA 1
ATOM 704 C C . MET A 1 87 ? 0.713 -0.717 9.897 1.00 95.06 87 MET A C 1
ATOM 706 O O . MET A 1 87 ? 0.027 -0.372 8.932 1.00 95.06 87 MET A O 1
ATOM 710 N N . LYS A 1 88 ? 0.887 0.044 10.981 1.00 93.81 88 LYS A N 1
ATOM 711 C CA . LYS A 1 88 ? 0.330 1.395 11.096 1.00 93.81 88 LYS A CA 1
ATOM 712 C C . LYS A 1 88 ? 1.159 2.415 10.319 1.00 93.81 88 LYS A C 1
ATOM 714 O O . LYS A 1 88 ? 2.357 2.245 10.118 1.00 93.81 88 LYS A O 1
ATOM 719 N N . GLN A 1 89 ? 0.510 3.509 9.936 1.00 88.12 89 GLN A N 1
ATOM 720 C CA . GLN A 1 89 ? 1.186 4.696 9.433 1.00 88.12 89 GLN A CA 1
ATOM 721 C C . GLN A 1 89 ? 1.387 5.700 10.566 1.00 88.12 89 GLN A C 1
ATOM 723 O O . GLN A 1 89 ? 0.428 6.291 11.056 1.00 88.12 89 GLN A O 1
ATOM 728 N N . THR A 1 90 ? 2.640 5.907 10.953 1.00 87.44 90 THR A N 1
ATOM 729 C CA . THR A 1 90 ? 3.056 6.916 11.944 1.00 87.44 90 THR A CA 1
ATOM 730 C C . THR A 1 90 ? 3.879 8.048 11.317 1.00 87.44 90 THR A C 1
ATOM 732 O O . THR A 1 90 ? 4.000 9.123 11.901 1.00 87.44 90 THR A O 1
ATOM 735 N N . ILE A 1 91 ? 4.359 7.847 10.085 1.00 82.56 91 ILE A N 1
ATOM 736 C CA . ILE A 1 91 ? 5.114 8.819 9.289 1.00 82.56 91 ILE A CA 1
ATOM 737 C C . ILE A 1 91 ? 4.154 9.579 8.363 1.00 82.56 91 ILE A C 1
ATOM 739 O O . ILE A 1 91 ? 3.371 8.987 7.606 1.00 82.56 91 ILE A O 1
ATOM 743 N N . GLY A 1 92 ? 4.214 10.911 8.395 1.00 81.38 92 GLY A N 1
ATOM 744 C CA . GLY A 1 92 ? 3.416 11.750 7.499 1.00 81.38 92 GLY A CA 1
ATOM 745 C C . GLY A 1 92 ? 3.797 11.522 6.032 1.00 81.38 92 GLY A C 1
ATOM 746 O O . GLY A 1 92 ? 4.981 11.441 5.716 1.00 81.38 92 GLY A O 1
ATOM 747 N N . ASN A 1 93 ? 2.793 11.429 5.153 1.00 81.06 93 ASN A N 1
ATOM 748 C CA . ASN A 1 93 ? 2.914 11.180 3.704 1.00 81.06 93 ASN A CA 1
ATOM 749 C C . ASN A 1 93 ? 3.530 9.830 3.288 1.00 81.06 93 ASN A C 1
ATOM 751 O O . ASN A 1 93 ? 3.733 9.591 2.102 1.00 81.06 93 ASN A O 1
ATOM 755 N N . ALA A 1 94 ? 3.768 8.906 4.222 1.00 84.38 94 ALA A N 1
ATOM 756 C CA . ALA A 1 94 ? 4.297 7.577 3.905 1.00 84.38 94 ALA A CA 1
ATOM 757 C C . ALA A 1 94 ? 3.235 6.584 3.386 1.00 84.38 94 ALA A C 1
ATOM 759 O O . ALA A 1 94 ? 3.537 5.401 3.236 1.00 84.38 94 ALA A O 1
ATOM 760 N N . CYS A 1 95 ? 2.000 7.028 3.109 1.00 85.50 95 CYS A N 1
ATOM 761 C CA . CYS A 1 95 ? 0.896 6.149 2.700 1.00 85.50 95 CYS A CA 1
ATOM 762 C C . CYS A 1 95 ? 1.219 5.356 1.425 1.00 85.50 95 CYS A C 1
ATOM 764 O O . CYS A 1 95 ? 0.916 4.169 1.364 1.00 85.50 95 CYS A O 1
ATOM 766 N N . GLY A 1 96 ? 1.894 5.968 0.445 1.00 87.19 96 GLY A N 1
ATOM 767 C CA . GLY A 1 96 ? 2.335 5.282 -0.773 1.00 87.19 96 GLY A CA 1
ATOM 768 C C . GLY A 1 96 ? 3.330 4.156 -0.482 1.00 87.19 96 GLY A C 1
ATOM 769 O O . GLY A 1 96 ? 3.127 3.026 -0.924 1.00 87.19 96 GLY A O 1
ATOM 770 N N . THR A 1 97 ? 4.356 4.423 0.332 1.00 88.69 97 THR A N 1
ATOM 771 C CA . THR A 1 97 ? 5.327 3.396 0.744 1.00 88.69 97 THR A CA 1
ATOM 772 C C . THR A 1 97 ? 4.662 2.282 1.546 1.00 88.69 97 THR A C 1
ATOM 774 O O . THR A 1 97 ? 4.895 1.108 1.273 1.00 88.69 97 THR A O 1
ATOM 777 N N . ILE A 1 98 ? 3.805 2.625 2.508 1.00 91.94 98 ILE A N 1
ATOM 778 C CA . ILE A 1 98 ? 3.105 1.638 3.340 1.00 91.94 98 ILE A CA 1
ATOM 779 C C . ILE A 1 98 ? 2.159 0.786 2.493 1.00 91.94 98 ILE A C 1
ATOM 781 O O . ILE A 1 98 ? 2.142 -0.432 2.652 1.00 91.94 98 ILE A O 1
ATOM 785 N N . GLY A 1 99 ? 1.441 1.393 1.545 1.00 93.56 99 GLY A N 1
ATOM 786 C CA . GLY A 1 99 ? 0.609 0.674 0.583 1.00 93.56 99 GLY A CA 1
ATOM 787 C C . GLY A 1 99 ? 1.420 -0.320 -0.251 1.00 93.56 99 GLY A C 1
ATOM 788 O O . GLY A 1 99 ? 1.028 -1.479 -0.383 1.00 93.56 99 GLY A O 1
ATOM 789 N N . LEU A 1 100 ? 2.591 0.083 -0.752 1.00 94.12 100 LEU A N 1
ATOM 790 C CA . LEU A 1 100 ? 3.492 -0.817 -1.480 1.00 94.12 100 LEU A CA 1
ATOM 791 C C . LEU A 1 100 ? 4.011 -1.959 -0.597 1.00 94.12 100 LEU A C 1
ATOM 793 O O . LEU A 1 100 ? 4.005 -3.113 -1.029 1.00 94.12 100 LEU A O 1
ATOM 797 N N . ILE A 1 101 ? 4.400 -1.669 0.649 1.00 94.75 101 ILE A N 1
ATOM 798 C CA . ILE A 1 101 ? 4.818 -2.691 1.617 1.00 94.75 101 ILE A CA 1
ATOM 799 C C . ILE A 1 101 ? 3.672 -3.672 1.872 1.00 94.75 101 ILE A C 1
ATOM 801 O O . ILE A 1 101 ? 3.901 -4.874 1.814 1.00 94.75 101 ILE A O 1
ATOM 805 N N . HIS A 1 102 ? 2.442 -3.203 2.105 1.00 96.62 102 HIS A N 1
ATOM 806 C CA . HIS A 1 102 ? 1.280 -4.078 2.302 1.00 96.62 102 HIS A CA 1
ATOM 807 C C . HIS A 1 102 ? 1.005 -4.955 1.077 1.00 96.62 102 HIS A C 1
ATOM 809 O O . HIS A 1 102 ? 0.783 -6.156 1.242 1.00 96.62 102 HIS A O 1
ATOM 815 N N . ALA A 1 103 ? 1.063 -4.393 -0.134 1.00 96.75 103 ALA A N 1
ATOM 816 C CA . ALA A 1 103 ? 0.857 -5.138 -1.376 1.00 96.75 103 ALA A CA 1
ATOM 817 C C . ALA A 1 103 ? 1.894 -6.261 -1.544 1.00 96.75 103 ALA A C 1
ATOM 819 O O . ALA A 1 103 ? 1.537 -7.392 -1.877 1.00 96.75 103 ALA A O 1
ATOM 820 N N . VAL A 1 104 ? 3.168 -5.973 -1.262 1.00 96.19 104 VAL A N 1
ATOM 821 C CA . VAL A 1 104 ? 4.253 -6.957 -1.351 1.00 96.19 104 VAL A CA 1
ATOM 82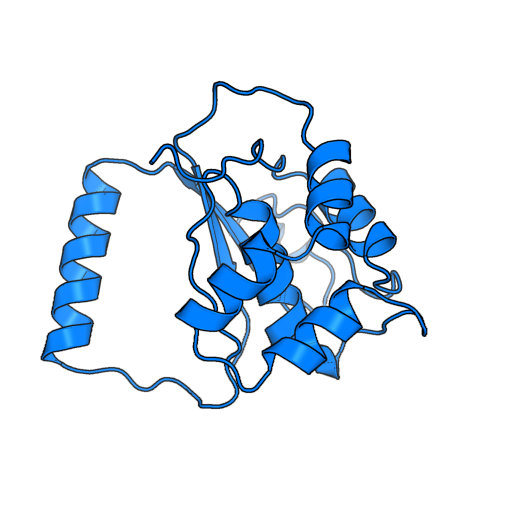2 C C . VAL A 1 104 ? 4.177 -7.984 -0.219 1.00 96.19 104 VAL A C 1
ATOM 824 O O . VAL A 1 104 ? 4.243 -9.189 -0.464 1.00 96.19 104 VAL A O 1
ATOM 827 N N . ALA A 1 105 ? 4.013 -7.532 1.025 1.00 96.62 105 ALA A N 1
ATOM 828 C CA . ALA A 1 105 ? 4.064 -8.371 2.219 1.00 96.62 105 ALA A CA 1
ATOM 829 C C . ALA A 1 105 ? 2.997 -9.471 2.213 1.00 96.62 105 ALA A C 1
ATOM 831 O O . ALA A 1 105 ? 3.301 -10.613 2.564 1.00 96.62 105 ALA A O 1
ATOM 832 N N . ASN A 1 106 ? 1.785 -9.139 1.761 1.00 97.31 106 ASN A N 1
ATOM 833 C CA . ASN A 1 106 ? 0.653 -10.064 1.690 1.00 97.31 106 ASN A CA 1
ATOM 834 C C . ASN A 1 106 ? 0.666 -10.950 0.428 1.00 97.31 106 ASN A C 1
ATOM 836 O O . ASN A 1 106 ? -0.160 -11.846 0.298 1.00 97.31 106 ASN A O 1
ATOM 840 N N . ASN A 1 107 ? 1.621 -10.754 -0.490 1.00 97.00 107 ASN A N 1
ATOM 841 C CA . ASN A 1 107 ? 1.745 -11.539 -1.724 1.00 97.00 107 ASN A CA 1
ATOM 842 C C . ASN A 1 107 ? 3.127 -12.185 -1.903 1.00 97.00 107 ASN A C 1
ATOM 844 O O . ASN A 1 107 ? 3.453 -12.648 -2.995 1.00 97.00 107 ASN A O 1
ATOM 848 N N . GLN A 1 108 ? 3.927 -12.292 -0.836 1.00 94.38 108 GLN A N 1
ATOM 849 C CA . GLN A 1 108 ? 5.302 -12.816 -0.888 1.00 94.38 108 GLN A CA 1
ATOM 850 C C . GLN A 1 108 ? 5.439 -14.189 -1.564 1.00 94.38 108 GLN A C 1
ATOM 852 O O . GLN A 1 108 ? 6.493 -14.482 -2.113 1.00 94.38 108 GLN A O 1
ATOM 857 N N . ARG A 1 109 ? 4.394 -15.028 -1.551 1.00 93.94 109 ARG A N 1
ATOM 858 C CA . ARG A 1 109 ? 4.387 -16.345 -2.217 1.00 93.94 109 ARG A CA 1
ATOM 859 C C . ARG A 1 109 ? 4.461 -16.281 -3.748 1.00 93.94 109 ARG A C 1
ATOM 861 O O . ARG A 1 109 ? 4.769 -17.285 -4.376 1.00 93.94 109 ARG A O 1
ATOM 868 N N . HIS A 1 110 ? 4.111 -15.141 -4.337 1.00 94.12 110 HIS A N 1
ATOM 869 C CA . HIS A 1 110 ? 4.107 -14.921 -5.784 1.00 94.12 110 HIS A CA 1
ATOM 870 C C . HIS A 1 110 ? 5.293 -14.077 -6.252 1.00 94.12 110 HIS A C 1
ATOM 872 O O . HIS A 1 110 ? 5.527 -13.977 -7.452 1.00 94.12 110 HIS A O 1
ATOM 878 N N . LEU A 1 111 ? 5.997 -13.447 -5.313 1.00 95.62 111 LEU A N 1
ATOM 879 C CA . LEU A 1 111 ? 6.995 -12.426 -5.575 1.00 95.62 111 LEU A CA 1
ATOM 880 C C . LEU A 1 111 ? 8.398 -12.978 -5.362 1.00 95.62 111 LEU A C 1
ATOM 882 O O . LEU A 1 111 ? 8.662 -13.714 -4.411 1.00 95.62 111 LEU A O 1
ATOM 886 N N . GLU A 1 112 ? 9.306 -12.559 -6.232 1.00 96.88 112 GLU A N 1
ATOM 887 C CA . GLU A 1 112 ? 10.717 -12.908 -6.164 1.00 96.88 112 GLU A CA 1
ATOM 888 C C . GLU A 1 112 ? 11.528 -11.690 -5.724 1.00 96.88 112 GLU A C 1
ATOM 890 O O . GLU A 1 112 ? 11.242 -10.552 -6.102 1.00 96.88 112 GLU A O 1
ATOM 895 N N . PHE A 1 113 ? 12.540 -11.935 -4.897 1.00 96.75 113 PHE A N 1
ATOM 896 C CA . PHE A 1 113 ? 13.401 -10.901 -4.338 1.00 96.75 113 PHE A CA 1
ATOM 897 C C . PHE A 1 113 ? 14.852 -11.225 -4.662 1.00 96.75 113 PHE A C 1
ATOM 899 O O . PHE A 1 113 ? 15.259 -12.387 -4.614 1.00 96.75 113 PHE A O 1
ATOM 906 N N . GLU A 1 114 ? 15.634 -10.188 -4.931 1.00 95.75 114 GLU A N 1
ATOM 907 C CA . GLU A 1 114 ? 17.081 -10.298 -5.0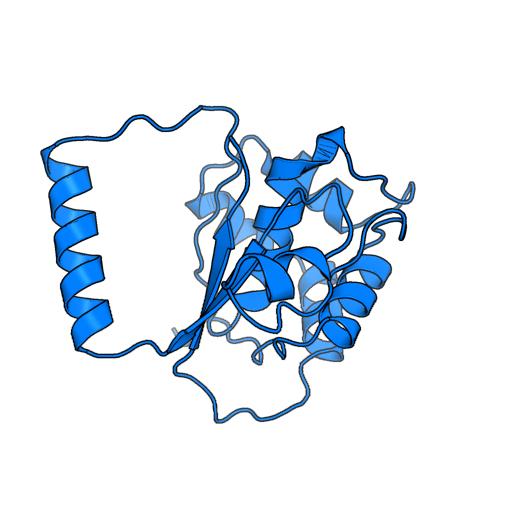49 1.00 95.75 114 GLU A CA 1
ATOM 908 C C . GLU A 1 114 ? 17.693 -10.794 -3.723 1.00 95.75 114 GLU A C 1
ATOM 910 O O . GLU A 1 114 ? 17.180 -10.450 -2.648 1.00 95.75 114 GLU A O 1
ATOM 915 N N . PRO A 1 115 ? 18.812 -11.549 -3.745 1.00 93.44 115 PRO A N 1
ATOM 916 C CA . PRO A 1 115 ? 19.425 -12.105 -2.534 1.00 93.44 115 PRO A CA 1
ATOM 917 C C . PRO A 1 115 ? 19.740 -11.073 -1.440 1.00 93.44 115 PRO A C 1
ATOM 919 O O . PRO A 1 115 ? 19.695 -11.399 -0.257 1.00 93.44 115 PRO A O 1
ATOM 922 N N . SER A 1 116 ? 20.039 -9.830 -1.825 1.00 91.38 116 SER A N 1
ATOM 923 C CA . SER A 1 116 ? 20.335 -8.712 -0.922 1.00 91.38 116 SER A CA 1
ATOM 924 C C . SER A 1 116 ? 19.201 -7.681 -0.846 1.00 91.38 116 SER A C 1
ATOM 926 O O . SER A 1 116 ? 19.472 -6.508 -0.605 1.00 91.38 116 SER A O 1
ATOM 928 N N . SER A 1 117 ? 17.947 -8.077 -1.102 1.00 93.12 117 SER A N 1
ATOM 929 C CA . SER A 1 117 ? 16.791 -7.169 -1.079 1.00 93.12 117 SER A CA 1
ATOM 930 C C . SER A 1 117 ? 16.568 -6.556 0.316 1.00 93.12 117 SER A C 1
ATOM 932 O O . SER A 1 117 ? 16.230 -7.294 1.253 1.00 93.12 117 SER A O 1
ATOM 934 N N . PRO A 1 118 ? 16.658 -5.215 0.459 1.00 91.81 118 PRO A N 1
ATOM 935 C CA . PRO A 1 118 ? 16.328 -4.533 1.711 1.00 91.81 118 PRO A CA 1
ATOM 936 C C . PRO A 1 118 ? 14.875 -4.773 2.128 1.00 91.81 118 PRO A C 1
ATOM 938 O O . PRO A 1 118 ? 14.601 -5.063 3.290 1.00 91.81 118 PRO A O 1
ATOM 941 N N . LEU A 1 119 ? 13.942 -4.768 1.168 1.00 92.62 119 LEU A N 1
ATOM 942 C CA . LEU A 1 119 ? 12.531 -5.037 1.448 1.00 92.62 119 LEU A CA 1
ATOM 943 C C . LEU A 1 119 ? 12.316 -6.457 1.969 1.00 92.62 119 LEU A C 1
ATOM 945 O O . LEU A 1 119 ? 11.568 -6.643 2.927 1.00 92.62 119 LEU A O 1
ATOM 949 N N . LYS A 1 120 ? 12.998 -7.467 1.413 1.00 95.00 120 LYS A N 1
ATOM 950 C CA . LYS A 1 120 ? 12.896 -8.828 1.952 1.00 95.00 120 LYS A CA 1
ATOM 951 C C . LYS A 1 120 ? 13.432 -8.908 3.380 1.00 95.00 120 LYS A C 1
ATOM 953 O O . LYS A 1 120 ? 12.794 -9.537 4.226 1.00 95.00 120 LYS A O 1
ATOM 958 N N . ALA A 1 121 ? 14.562 -8.259 3.659 1.00 93.62 121 ALA A N 1
ATOM 959 C CA . ALA A 1 121 ? 15.134 -8.197 5.001 1.00 93.62 121 ALA A CA 1
ATOM 960 C C . ALA A 1 121 ? 14.180 -7.510 5.994 1.00 93.62 121 ALA A C 1
ATOM 962 O O . ALA A 1 121 ? 13.931 -8.061 7.069 1.00 93.62 121 ALA A O 1
ATOM 963 N N . PHE A 1 122 ? 13.584 -6.376 5.612 1.00 94.19 122 PHE A N 1
ATOM 964 C CA . PHE A 1 122 ? 12.577 -5.666 6.400 1.00 94.19 122 PHE A CA 1
ATOM 965 C C . PHE A 1 122 ? 11.374 -6.562 6.722 1.00 94.19 122 PHE A C 1
ATOM 967 O O . PHE A 1 122 ? 10.981 -6.688 7.885 1.00 94.19 122 PHE A O 1
ATOM 974 N N . LEU A 1 123 ? 10.806 -7.240 5.718 1.00 94.88 123 LEU A N 1
ATOM 975 C CA . LEU A 1 123 ? 9.641 -8.116 5.894 1.00 94.88 123 LEU A CA 1
ATOM 976 C C . LEU A 1 123 ? 9.934 -9.301 6.822 1.00 94.88 123 LEU A C 1
ATOM 978 O O . LEU A 1 123 ? 9.089 -9.660 7.638 1.00 94.88 123 LEU A O 1
ATOM 982 N N . LEU A 1 124 ? 11.131 -9.890 6.735 1.00 94.62 124 LEU A N 1
ATOM 983 C CA . LEU A 1 124 ? 11.540 -10.994 7.607 1.00 94.62 124 LEU A CA 1
ATOM 984 C C . LEU A 1 124 ? 11.747 -10.541 9.057 1.00 94.62 124 LEU A C 1
ATOM 986 O O . LEU A 1 124 ? 11.270 -11.205 9.977 1.00 94.62 124 LEU A O 1
ATOM 990 N N . GLN A 1 125 ? 12.426 -9.411 9.266 1.00 94.88 125 GLN A N 1
ATOM 991 C CA . GLN A 1 125 ? 12.702 -8.877 10.605 1.00 94.88 125 GLN A CA 1
ATOM 992 C C . GLN A 1 125 ? 11.423 -8.420 11.311 1.00 94.88 125 GLN A C 1
ATOM 994 O O . GLN A 1 125 ? 11.265 -8.615 12.514 1.00 94.88 125 GLN A O 1
ATOM 999 N N . SER A 1 126 ? 10.484 -7.863 10.549 1.00 95.56 126 SER A N 1
ATOM 1000 C CA . SER A 1 126 ? 9.248 -7.292 11.077 1.00 95.56 126 SER A CA 1
ATOM 1001 C C . SER A 1 126 ? 8.076 -8.278 11.151 1.00 95.56 126 SER A C 1
ATOM 1003 O O . SER A 1 126 ? 7.036 -7.943 11.712 1.00 95.56 126 SER A O 1
ATOM 1005 N N . ALA A 1 127 ? 8.217 -9.510 10.645 1.00 94.31 127 ALA A N 1
ATOM 1006 C CA . ALA A 1 127 ? 7.118 -10.474 10.519 1.00 94.31 127 ALA A CA 1
ATOM 1007 C C . ALA A 1 127 ? 6.348 -10.729 11.830 1.00 94.31 127 ALA A C 1
ATOM 1009 O O . ALA A 1 127 ? 5.124 -10.837 11.817 1.00 94.31 127 ALA A O 1
ATOM 1010 N N . LYS A 1 128 ? 7.059 -10.796 12.965 1.00 94.56 128 LYS A N 1
ATOM 1011 C CA . LYS A 1 128 ? 6.483 -11.096 14.291 1.00 94.56 128 LYS A CA 1
ATOM 1012 C C . LYS A 1 128 ? 6.162 -9.860 15.136 1.00 94.56 128 LYS A C 1
ATOM 1014 O O . LYS A 1 128 ? 5.705 -10.007 16.264 1.00 94.56 128 LYS A O 1
ATOM 1019 N N . MET A 1 129 ? 6.423 -8.665 14.615 1.00 96.31 129 MET A N 1
ATOM 1020 C CA . MET A 1 129 ? 6.153 -7.409 15.310 1.00 96.31 129 MET A CA 1
ATOM 1021 C C . MET A 1 129 ? 4.656 -7.075 15.273 1.00 96.31 129 MET A C 1
ATOM 1023 O O . MET A 1 129 ? 3.954 -7.388 14.303 1.00 96.31 129 MET A O 1
ATOM 1027 N N . SER A 1 130 ? 4.168 -6.387 16.301 1.00 96.50 130 SER A N 1
ATOM 1028 C CA . SER A 1 130 ? 2.849 -5.748 16.282 1.00 96.50 130 SER A CA 1
ATOM 1029 C C . SER A 1 130 ? 2.762 -4.676 15.181 1.00 96.50 130 SER A C 1
ATOM 1031 O O . SER A 1 130 ? 3.792 -4.178 14.713 1.00 96.50 130 SER A O 1
ATOM 1033 N N . PRO A 1 131 ? 1.554 -4.294 14.727 1.00 96.19 131 PRO A N 1
ATOM 1034 C CA . PRO A 1 131 ? 1.389 -3.230 13.735 1.00 96.19 131 PRO A CA 1
ATOM 1035 C C . PRO A 1 131 ? 2.061 -1.900 14.108 1.00 96.19 131 PRO A C 1
ATOM 1037 O O . PRO A 1 131 ? 2.540 -1.190 13.223 1.00 96.19 131 PRO A O 1
ATOM 1040 N N . GLU A 1 132 ? 2.096 -1.566 15.397 1.00 95.00 132 GLU A N 1
ATOM 1041 C CA . GLU A 1 132 ? 2.776 -0.402 15.964 1.00 95.00 132 GLU A CA 1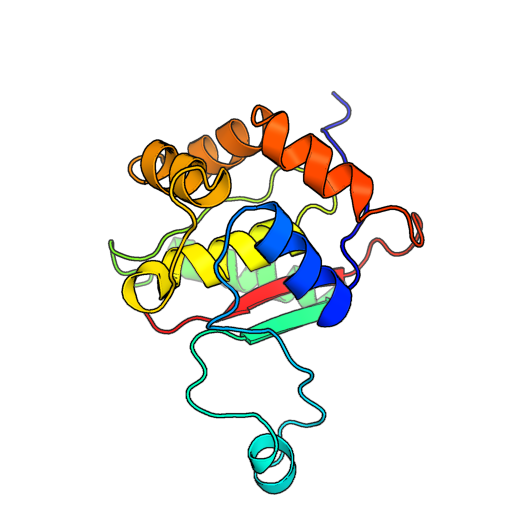
ATOM 1042 C C . GLU A 1 132 ? 4.298 -0.543 15.878 1.00 95.00 132 GLU A C 1
ATOM 1044 O O . GLU A 1 132 ? 4.974 0.355 15.382 1.00 95.00 132 GLU A O 1
ATOM 1049 N N . GLU A 1 133 ? 4.840 -1.684 16.308 1.00 95.25 133 GLU A N 1
ATOM 1050 C CA . GLU A 1 133 ? 6.282 -1.946 16.263 1.00 95.25 133 GLU A CA 1
ATOM 1051 C C . GLU A 1 133 ? 6.813 -1.955 14.828 1.00 95.25 133 GLU A C 1
ATOM 1053 O O . GLU A 1 133 ? 7.885 -1.410 14.581 1.00 95.25 133 GLU A O 1
ATOM 1058 N N . LYS A 1 134 ? 6.047 -2.489 13.864 1.00 95.69 134 LYS A N 1
ATOM 1059 C CA . LYS A 1 134 ? 6.385 -2.414 12.431 1.00 95.69 134 LYS A CA 1
ATOM 1060 C C . LYS A 1 134 ? 6.511 -0.969 11.946 1.00 95.69 134 LYS A C 1
ATOM 1062 O O . LYS A 1 134 ? 7.403 -0.666 11.157 1.00 95.69 134 LYS A O 1
ATOM 1067 N N . ALA A 1 135 ? 5.634 -0.079 12.413 1.00 91.56 135 ALA A N 1
ATOM 1068 C CA . ALA A 1 135 ? 5.669 1.339 12.062 1.00 91.56 135 ALA A CA 1
ATOM 1069 C C . ALA A 1 135 ? 6.927 2.019 12.627 1.00 91.56 135 ALA A C 1
ATOM 1071 O O . ALA A 1 135 ? 7.676 2.649 11.885 1.00 91.56 135 ALA A O 1
ATOM 1072 N N . THR A 1 136 ? 7.223 1.799 13.912 1.00 91.25 136 THR A N 1
ATOM 1073 C CA . THR A 1 136 ? 8.455 2.293 14.551 1.00 91.25 136 THR A CA 1
ATOM 1074 C C . THR A 1 136 ? 9.721 1.685 13.942 1.00 91.25 136 THR A C 1
ATOM 1076 O O . THR A 1 136 ? 10.768 2.328 13.917 1.00 91.25 136 THR A O 1
ATOM 1079 N N . PHE A 1 137 ? 9.656 0.447 13.455 1.00 92.31 137 PHE A N 1
ATOM 1080 C CA . PHE A 1 137 ? 10.768 -0.183 12.756 1.00 92.31 137 PHE A CA 1
ATOM 1081 C C . PHE A 1 137 ? 11.035 0.502 11.408 1.00 92.31 137 PHE A C 1
ATOM 1083 O O . PHE A 1 137 ? 12.183 0.831 11.128 1.00 92.31 137 PHE A O 1
ATOM 1090 N N . LEU A 1 138 ? 9.987 0.822 10.636 1.00 89.25 138 LEU A N 1
ATOM 1091 C CA . LEU A 1 138 ? 10.112 1.582 9.384 1.00 89.25 138 LEU A CA 1
ATOM 1092 C C . LEU A 1 138 ? 10.675 2.998 9.598 1.00 89.25 138 LEU A C 1
ATOM 1094 O O . LEU A 1 138 ? 11.453 3.470 8.778 1.00 89.25 138 LEU A O 1
ATOM 1098 N N . GLU A 1 139 ? 10.329 3.672 10.699 1.00 86.25 139 GLU A N 1
ATOM 1099 C CA . GLU A 1 139 ? 10.885 4.997 11.046 1.00 86.25 139 GLU A CA 1
ATOM 1100 C C . GLU A 1 139 ? 12.412 4.986 11.205 1.00 86.25 139 GLU A C 1
ATOM 1102 O O . GLU A 1 139 ? 13.080 5.979 10.909 1.00 86.25 139 GLU A O 1
ATOM 1107 N N . LYS A 1 140 ? 12.956 3.860 11.678 1.00 84.88 140 LYS A N 1
ATOM 1108 C CA . LYS A 1 140 ? 14.386 3.661 11.948 1.00 84.88 140 LYS A CA 1
ATOM 1109 C C . LYS A 1 140 ? 15.136 3.008 10.788 1.00 84.88 140 LYS A C 1
ATOM 1111 O O . LYS A 1 140 ? 16.355 2.883 10.867 1.00 84.88 140 LYS A O 1
ATOM 1116 N N . ASP A 1 141 ? 14.428 2.569 9.753 1.00 76.50 141 ASP A N 1
ATOM 1117 C CA . ASP A 1 141 ? 15.015 1.942 8.574 1.00 76.50 141 ASP A CA 1
ATOM 1118 C C . ASP A 1 141 ? 15.596 3.025 7.653 1.00 76.50 141 ASP A C 1
ATOM 1120 O O . ASP A 1 141 ? 14.911 3.593 6.795 1.00 76.50 141 ASP A O 1
ATOM 1124 N N . GLU A 1 142 ? 16.867 3.357 7.888 1.00 69.50 142 GLU A N 1
ATOM 1125 C CA . GLU A 1 142 ? 17.589 4.385 7.135 1.00 69.50 142 GLU A CA 1
ATOM 1126 C C . GLU A 1 142 ? 17.706 4.033 5.645 1.00 69.50 142 GLU A C 1
ATOM 1128 O O . GLU A 1 142 ? 17.534 4.921 4.809 1.00 69.50 142 GLU A O 1
ATOM 1133 N N . ASP A 1 143 ? 17.888 2.752 5.306 1.00 67.56 143 ASP A N 1
ATOM 1134 C CA . ASP A 1 143 ? 18.017 2.278 3.923 1.00 67.56 143 ASP A CA 1
ATOM 1135 C C . ASP A 1 143 ? 16.715 2.516 3.142 1.00 67.56 143 ASP A C 1
ATOM 1137 O O . ASP A 1 143 ? 16.714 3.113 2.057 1.00 67.56 143 ASP A O 1
ATOM 1141 N N . SER A 1 144 ? 15.576 2.121 3.722 1.00 64.19 144 SER A N 1
ATOM 1142 C CA . SER A 1 144 ? 14.257 2.373 3.129 1.00 64.19 144 SER A CA 1
ATOM 1143 C C . SER A 1 144 ? 13.941 3.871 3.065 1.00 64.19 144 SER A C 1
ATOM 1145 O O . SER A 1 144 ? 13.388 4.348 2.067 1.00 64.19 144 SER A O 1
ATOM 1147 N N . ALA A 1 145 ? 14.317 4.639 4.092 1.00 66.12 145 ALA A N 1
ATOM 1148 C CA . ALA A 1 145 ? 14.103 6.083 4.135 1.00 66.12 145 ALA A CA 1
ATOM 1149 C C . ALA A 1 145 ? 14.934 6.834 3.078 1.00 66.12 145 ALA A C 1
ATOM 1151 O O . ALA A 1 145 ? 14.447 7.810 2.501 1.00 66.12 145 ALA A O 1
ATOM 1152 N N . GLU A 1 146 ? 16.165 6.406 2.792 1.00 69.38 146 GLU A N 1
ATOM 1153 C CA . GLU A 1 146 ? 16.994 6.990 1.734 1.00 69.38 146 GLU A CA 1
ATOM 1154 C C . GLU A 1 146 ? 16.418 6.751 0.340 1.00 69.38 146 GLU A C 1
ATOM 1156 O O . GLU A 1 146 ? 16.359 7.686 -0.466 1.00 69.38 146 GLU A O 1
ATOM 1161 N N . VAL A 1 147 ? 15.965 5.526 0.052 1.00 68.69 147 VAL A N 1
ATOM 1162 C CA . VAL A 1 147 ? 15.301 5.220 -1.222 1.00 68.69 147 VAL A CA 1
ATOM 1163 C C . VAL A 1 147 ? 14.033 6.055 -1.348 1.00 68.69 147 VAL A C 1
ATOM 1165 O O . VAL A 1 147 ? 13.858 6.728 -2.361 1.00 68.69 147 VAL A O 1
ATOM 1168 N N . CYS A 1 148 ? 13.204 6.111 -0.300 1.00 65.25 148 CYS A N 1
ATOM 1169 C CA . CYS A 1 148 ? 12.004 6.948 -0.285 1.00 65.25 148 CYS A CA 1
ATOM 1170 C C . CYS A 1 148 ? 12.337 8.396 -0.652 1.00 65.25 148 CYS A C 1
ATOM 1172 O O . CYS A 1 148 ? 11.779 8.899 -1.621 1.00 65.25 148 CYS A O 1
ATOM 1174 N N . LYS A 1 149 ? 13.321 9.024 0.011 1.00 66.25 149 LYS A N 1
ATOM 1175 C CA . LYS A 1 149 ? 13.741 10.413 -0.260 1.00 66.25 149 LYS A CA 1
ATOM 1176 C C . LYS A 1 149 ? 14.150 10.669 -1.719 1.00 66.25 149 LYS A C 1
ATOM 1178 O O . LYS A 1 149 ? 13.936 11.778 -2.204 1.00 66.25 149 LYS A O 1
ATOM 1183 N N . LYS A 1 150 ? 14.709 9.682 -2.434 1.00 68.06 150 LYS A N 1
ATOM 1184 C CA . LYS A 1 150 ? 15.132 9.834 -3.844 1.00 68.06 150 LYS A CA 1
ATOM 1185 C C . LYS A 1 150 ? 13.957 9.919 -4.823 1.00 68.06 150 LYS A C 1
ATOM 1187 O O . LYS A 1 150 ? 14.056 10.635 -5.813 1.00 68.06 150 LYS A O 1
ATOM 1192 N N . PHE A 1 151 ? 12.850 9.230 -4.548 1.00 63.06 151 PHE A N 1
ATOM 1193 C CA . PHE A 1 151 ? 11.670 9.179 -5.434 1.00 63.06 151 PHE A CA 1
ATOM 1194 C C . PHE A 1 151 ? 10.639 10.275 -5.181 1.00 63.06 151 PHE A C 1
ATOM 1196 O O . PHE A 1 151 ? 9.598 10.338 -5.826 1.00 63.06 151 PHE A O 1
ATOM 1203 N N . MET A 1 152 ? 10.936 11.141 -4.228 1.00 62.44 152 MET A N 1
ATOM 1204 C CA . MET A 1 152 ? 9.943 11.891 -3.480 1.00 62.44 152 MET A CA 1
ATOM 1205 C C . MET A 1 152 ? 9.897 13.382 -3.841 1.00 62.44 152 MET A C 1
ATOM 1207 O O . MET A 1 152 ? 9.224 14.165 -3.190 1.00 62.44 152 MET A O 1
ATOM 1211 N N . ALA A 1 153 ? 10.597 13.805 -4.893 1.00 55.34 153 ALA A N 1
ATOM 1212 C CA . ALA A 1 153 ? 10.846 15.215 -5.203 1.00 55.34 153 ALA A CA 1
ATOM 1213 C C . ALA A 1 153 ? 9.754 15.936 -6.032 1.00 55.34 153 ALA A C 1
ATOM 1215 O O . ALA A 1 153 ? 10.067 16.917 -6.709 1.00 55.34 153 ALA A O 1
ATOM 1216 N N . ARG A 1 154 ? 8.486 15.502 -6.012 1.00 53.53 154 ARG A N 1
ATOM 1217 C CA . ARG A 1 154 ? 7.402 16.166 -6.765 1.00 53.53 154 ARG A CA 1
ATOM 1218 C C . ARG A 1 154 ? 6.216 16.526 -5.863 1.00 53.53 154 ARG A C 1
ATOM 1220 O O . ARG A 1 154 ? 5.636 15.669 -5.221 1.00 53.53 154 ARG A O 1
ATOM 1227 N N . ASP A 1 155 ? 5.936 17.827 -5.837 1.00 52.38 155 ASP A N 1
ATOM 1228 C CA . ASP A 1 155 ? 4.841 18.554 -5.175 1.00 52.38 155 ASP A CA 1
ATOM 1229 C C . ASP A 1 155 ? 4.613 18.331 -3.653 1.00 52.38 155 ASP A C 1
ATOM 1231 O O . ASP A 1 155 ? 3.848 17.466 -3.230 1.00 52.38 155 ASP A O 1
ATOM 1235 N N . PRO A 1 156 ? 5.220 19.165 -2.783 1.00 56.16 156 PRO A N 1
ATOM 1236 C CA . PRO A 1 156 ? 5.070 19.061 -1.331 1.00 56.16 156 PRO A CA 1
ATOM 1237 C C . PRO A 1 156 ? 3.718 19.558 -0.778 1.00 56.16 156 PRO A C 1
ATOM 1239 O O . PRO A 1 156 ? 3.522 19.502 0.439 1.00 56.16 156 PRO A O 1
ATOM 1242 N N . GLN A 1 157 ? 2.806 20.084 -1.609 1.00 55.78 157 GLN A N 1
ATOM 1243 C CA . GLN A 1 157 ? 1.557 20.711 -1.142 1.00 55.78 157 GLN A CA 1
ATOM 1244 C C . GLN A 1 157 ? 0.319 19.804 -1.249 1.00 55.78 157 GLN A C 1
ATOM 1246 O O . GLN A 1 157 ? -0.720 20.113 -0.656 1.00 55.78 157 GLN A O 1
ATOM 1251 N N . GLU A 1 158 ? 0.412 18.660 -1.931 1.00 56.25 158 GLU A N 1
ATOM 1252 C CA . GLU A 1 158 ? -0.719 17.753 -2.144 1.00 56.25 158 GLU A CA 1
ATOM 1253 C C . GLU A 1 158 ? -0.892 16.759 -0.972 1.00 56.25 158 GLU A C 1
ATOM 1255 O O . GLU A 1 158 ? -0.454 15.614 -0.994 1.00 56.25 158 GLU A O 1
ATOM 1260 N N . LEU A 1 159 ? -1.513 17.233 0.117 1.00 61.31 159 LEU A N 1
ATOM 1261 C CA . LEU A 1 159 ? -1.512 16.561 1.433 1.00 61.31 159 LEU A CA 1
ATOM 1262 C C . LEU A 1 159 ? -2.836 15.879 1.825 1.00 61.31 159 LEU A C 1
ATOM 1264 O O . LEU A 1 159 ? -3.009 15.484 2.978 1.00 61.31 159 LEU A O 1
ATOM 1268 N N . ARG A 1 160 ? -3.806 15.777 0.911 1.00 66.75 160 ARG A N 1
ATOM 1269 C CA . ARG A 1 160 ? -5.156 15.262 1.218 1.00 66.75 160 ARG A CA 1
ATOM 1270 C C . ARG A 1 160 ? -5.481 13.951 0.523 1.00 66.75 160 ARG A C 1
ATOM 1272 O O . ARG A 1 160 ? -6.647 13.701 0.252 1.00 66.75 160 ARG A O 1
ATOM 1279 N N . PHE A 1 161 ? -4.492 13.114 0.247 1.00 72.69 161 PHE A N 1
ATOM 1280 C CA . PHE A 1 161 ? -4.721 11.807 -0.359 1.00 72.69 161 PHE A CA 1
ATOM 1281 C C . PHE A 1 161 ? -4.174 10.692 0.522 1.00 72.69 161 PHE A C 1
ATOM 1283 O O . PHE A 1 161 ? -3.176 10.855 1.225 1.00 72.69 161 PHE A O 1
ATOM 1290 N N . THR A 1 162 ? -4.843 9.547 0.482 1.00 78.44 162 THR A N 1
ATOM 1291 C CA . THR A 1 162 ? -4.374 8.319 1.118 1.00 78.44 162 THR A CA 1
ATOM 1292 C C . THR A 1 162 ? -4.352 7.189 0.105 1.00 78.44 162 THR A C 1
ATOM 1294 O O . THR A 1 162 ? -5.143 7.173 -0.837 1.00 78.44 162 THR A O 1
ATOM 1297 N N . VAL A 1 163 ? -3.434 6.251 0.320 1.00 83.06 163 VAL A N 1
ATOM 1298 C CA . VAL A 1 163 ? -3.295 5.030 -0.469 1.00 83.06 163 VAL A CA 1
ATOM 1299 C C . VAL A 1 163 ? -3.672 3.850 0.411 1.00 83.06 163 VAL A C 1
ATOM 1301 O O . VAL A 1 163 ? -3.182 3.735 1.534 1.00 83.06 163 VAL A O 1
ATOM 1304 N N . VAL A 1 164 ? -4.533 2.973 -0.099 1.00 83.38 164 VAL A N 1
ATOM 1305 C CA . VAL A 1 164 ? -4.874 1.696 0.542 1.00 83.38 164 VAL A CA 1
ATOM 1306 C C . VAL A 1 164 ? -4.513 0.554 -0.396 1.00 83.38 164 VAL A C 1
ATOM 1308 O O . VAL A 1 164 ? -4.826 0.603 -1.586 1.00 83.38 164 VAL A O 1
ATOM 1311 N N . ALA A 1 165 ? -3.865 -0.474 0.151 1.00 88.12 165 ALA A N 1
ATOM 1312 C CA . ALA A 1 165 ? -3.600 -1.722 -0.548 1.00 88.12 165 ALA A CA 1
ATOM 1313 C C . ALA A 1 165 ? -4.716 -2.731 -0.284 1.00 88.12 165 ALA A C 1
ATOM 1315 O O . ALA A 1 165 ? -5.043 -3.037 0.861 1.00 88.12 165 ALA A O 1
ATOM 1316 N N . LEU A 1 166 ? -5.266 -3.277 -1.360 1.00 88.00 166 LEU A N 1
ATOM 1317 C CA . LEU A 1 166 ? -6.204 -4.387 -1.336 1.00 88.00 166 LEU A CA 1
ATOM 1318 C C . LEU A 1 166 ? -5.463 -5.630 -1.814 1.00 88.00 166 LEU A C 1
ATOM 1320 O O . LEU A 1 166 ? -4.844 -5.625 -2.877 1.00 88.00 166 LEU A O 1
ATOM 1324 N N . SER A 1 167 ? -5.492 -6.692 -1.022 1.00 84.81 167 SER A N 1
ATOM 1325 C CA . SER A 1 167 ? -4.892 -7.985 -1.352 1.00 84.81 167 SER A CA 1
ATOM 1326 C C . SER A 1 167 ? -5.809 -9.088 -0.858 1.00 84.81 167 SER A C 1
ATOM 1328 O O . SER A 1 167 ? -6.545 -8.910 0.113 1.00 84.81 167 SER A O 1
ATOM 1330 N N . LYS A 1 168 ? -5.796 -10.225 -1.550 1.00 78.81 168 LYS A N 1
ATOM 1331 C CA . LYS A 1 168 ? -6.547 -11.390 -1.098 1.00 78.81 168 LYS A CA 1
ATOM 1332 C C . LYS A 1 168 ? -5.854 -11.963 0.143 1.00 78.81 168 LYS A C 1
ATOM 1334 O O . LYS A 1 168 ? -4.655 -12.222 0.073 1.00 78.81 168 LYS A O 1
ATOM 1339 N N . ALA A 1 169 ? -6.612 -12.137 1.226 1.00 56.19 169 ALA A N 1
ATOM 1340 C CA . ALA A 1 169 ? -6.163 -12.846 2.424 1.00 56.19 169 ALA A CA 1
ATOM 1341 C C . ALA A 1 169 ? -5.801 -14.310 2.116 1.00 56.19 169 ALA A C 1
ATOM 1343 O O . ALA A 1 169 ? -6.432 -14.915 1.210 1.00 56.19 169 ALA A O 1
#

InterPro domains:
  IPR001578 Peptidase C12, ubiquitin carboxyl-terminal hydrolase [PF01088] (6-155)
  IPR001578 Peptidase C12, ubiquitin carboxyl-terminal hydrolase [PR00707] (8-25)
  IPR001578 Peptidase C12, ubiquitin carboxyl-terminal hydrolase [PR00707] (45-57)
  IPR001578 Peptidase C12, ubiquitin carboxyl-terminal hydrolase [PR00707] (89-106)
  IPR001578 Peptidase C12, ubiquitin carboxyl-terminal hydrolase [PS52048] (5-169)
  IPR001578 Peptidase C12, ubiquitin carboxyl-terminal hydrolase [PTHR10589] (4-143)
  IPR036959 Peptidase C12, ubiquitin carboxyl-terminal hydrolase superfamily [G3DSA:3.40.532.10] (1-148)
  IPR038765 Papain-like cysteine peptidase superfamily [SSF54001] (4-168)
  IPR057254 Ubiquitin carboxyl-terminal hydrolase family 1, cysteine active-site [PS00140] (89-105)

pLDDT: mean 87.6, std 13.02, range [32.53, 97.94]

Foldseek 3Di:
DPFAAFFAFPPDQVLLQVLVVLLFWDVPDTDDDQPDDDPVSVVPDDDDDFKDKDKDFADPVVVVVVVVVVVCCVVPPDDDDLQQDAADARYANCQSVRQSLNSCLSPVVPIDGDPPRNSVVLSVVCVPPDNHVSNVSCVVSVSSRVSSNVSRPPDRPPRGMGMHMDGDD